Protein AF-A0A0F3PH25-F1 (afdb_monomer)

pLDDT: mean 79.61, std 12.17, range [46.75, 95.06]

Mean predicted aligned error: 7.65 Å

Sequence (69 aa):
MEHLIYKYIKSDLVSFIKRAEEYDYIVSRYALEHIEDGLNLVLNLKYKKRLIVNVPFNEPEGNIHHLVN

Secondary structure (DSSP, 8-state):
------------HHHHHHTPPPEEEEEEES-STTSTTHHHHHHTS-EEEEEEEE--SSPPTT-TT----

Nearest PDB structures (foldseek):
  7ysv-assembly1_D  TM=2.520E-01  e=7.648E+00  Rattus norvegicus

Solvent-accessible surface area (backbone atoms only — not comparable to full-atom values): 4866 Å² total; per-residue (Å²): 133,87,82,84,85,82,83,89,80,91,72,62,63,78,67,45,61,79,70,50,72,75,33,58,64,45,79,45,76,80,56,47,69,80,37,88,66,25,69,63,57,58,73,71,54,59,57,75,74,42,81,44,73,52,70,90,79,88,72,73,92,85,55,92,61,70,88,80,134

Organism: NCBI:t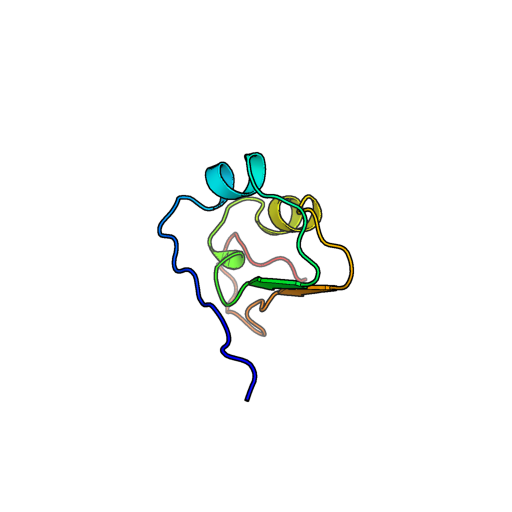xid1359199

Structure (mmCIF, N/CA/C/O backbone):
data_AF-A0A0F3PH25-F1
#
_entry.id   AF-A0A0F3PH25-F1
#
loop_
_atom_site.group_PDB
_atom_site.id
_atom_site.type_symbol
_atom_site.label_atom_id
_atom_site.label_alt_id
_atom_site.label_comp_id
_atom_site.label_asym_id
_atom_site.label_entity_id
_atom_site.label_seq_id
_atom_site.pdbx_PDB_ins_code
_atom_site.Cartn_x
_atom_site.Cartn_y
_atom_site.Cartn_z
_atom_site.occupancy
_atom_site.B_iso_or_equiv
_atom_site.auth_seq_id
_atom_site.auth_comp_id
_atom_site.auth_asym_id
_atom_site.auth_atom_id
_atom_site.pdbx_PDB_model_num
ATOM 1 N N . MET A 1 1 ? -29.646 12.276 -1.480 1.00 52.12 1 MET A N 1
ATOM 2 C CA . MET A 1 1 ? -28.307 12.246 -2.104 1.00 52.12 1 MET A CA 1
ATOM 3 C C . MET A 1 1 ? -27.300 12.426 -0.995 1.00 52.12 1 MET A C 1
ATOM 5 O O . MET A 1 1 ? -27.361 13.443 -0.319 1.00 52.12 1 MET A O 1
ATOM 9 N N . GLU A 1 2 ? -26.436 11.445 -0.762 1.00 68.56 2 GLU A N 1
ATOM 10 C CA . GLU A 1 2 ? -25.278 11.650 0.106 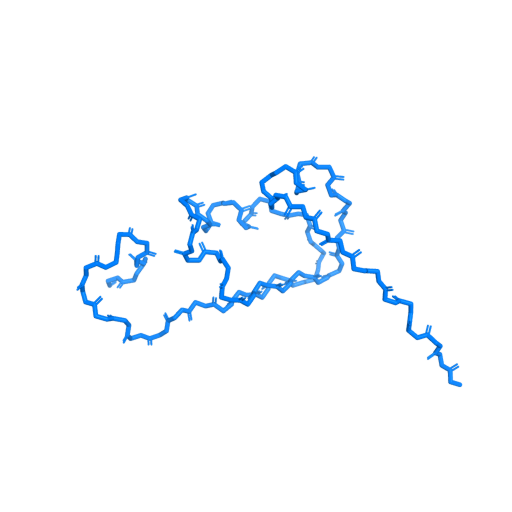1.00 68.56 2 GLU A CA 1
ATOM 11 C C . GLU A 1 2 ? -24.229 12.450 -0.669 1.00 68.56 2 GLU A C 1
ATOM 13 O O . GLU A 1 2 ? -23.881 12.106 -1.800 1.00 68.56 2 GLU A O 1
ATOM 18 N N . HIS A 1 3 ? -23.757 13.548 -0.08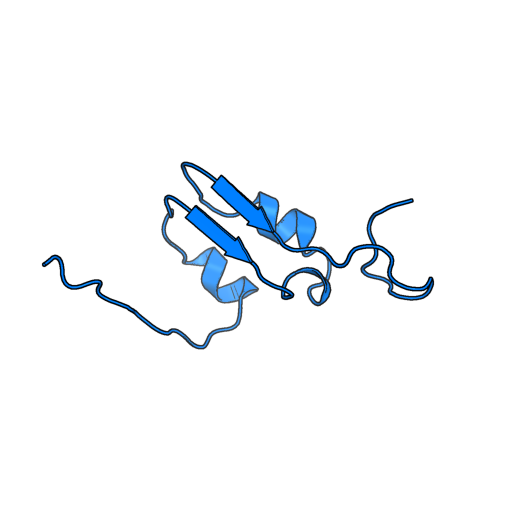5 1.00 68.81 3 HIS A N 1
ATOM 19 C CA . HIS A 1 3 ? -22.635 14.295 -0.633 1.00 68.81 3 HIS A CA 1
ATOM 20 C C . HIS A 1 3 ? -21.345 13.580 -0.234 1.00 68.81 3 HIS A C 1
ATOM 22 O O . HIS A 1 3 ? -20.980 13.552 0.939 1.00 68.81 3 HIS A O 1
ATOM 28 N N . LEU A 1 4 ? -20.655 12.999 -1.213 1.00 76.19 4 LEU A N 1
ATOM 29 C CA . LEU A 1 4 ? -19.326 12.442 -1.001 1.00 76.19 4 LEU A CA 1
ATOM 30 C C . LEU A 1 4 ? -18.345 13.597 -0.756 1.00 76.19 4 LEU A C 1
ATOM 32 O O . LEU A 1 4 ? -18.159 14.463 -1.612 1.00 76.19 4 LEU A O 1
ATOM 36 N N . ILE A 1 5 ? -17.739 13.625 0.431 1.00 86.00 5 ILE A N 1
ATOM 37 C CA . ILE A 1 5 ? -16.687 14.583 0.775 1.00 86.00 5 ILE A CA 1
ATOM 38 C C . ILE A 1 5 ? -15.363 14.009 0.279 1.00 86.00 5 ILE A C 1
ATOM 40 O O . ILE A 1 5 ? -14.873 13.007 0.797 1.00 86.00 5 ILE A O 1
ATOM 44 N N . TYR A 1 6 ? -14.770 14.661 -0.718 1.00 86.25 6 TYR A N 1
ATOM 45 C CA . TYR A 1 6 ? -13.448 14.309 -1.224 1.00 86.25 6 TYR A CA 1
ATOM 46 C C . TYR A 1 6 ? -12.393 15.241 -0.638 1.00 86.25 6 TYR A C 1
ATOM 48 O O . TYR A 1 6 ? -12.539 16.463 -0.665 1.00 86.25 6 TYR A O 1
ATOM 56 N N . LYS A 1 7 ? -11.295 14.663 -0.148 1.00 90.62 7 LYS A N 1
ATOM 57 C CA . LYS A 1 7 ? -10.114 15.402 0.301 1.00 90.62 7 LYS A CA 1
ATOM 58 C C . LYS A 1 7 ? -8.921 15.007 -0.558 1.00 90.62 7 LYS A C 1
ATOM 60 O O . LYS A 1 7 ? -8.498 13.856 -0.537 1.00 90.62 7 LYS A O 1
ATOM 65 N N . TYR A 1 8 ? -8.371 15.970 -1.291 1.00 91.25 8 TYR A N 1
ATOM 66 C CA . TYR A 1 8 ? -7.120 15.794 -2.024 1.00 91.25 8 TYR A CA 1
ATOM 67 C C . TYR A 1 8 ? -5.929 16.181 -1.142 1.00 91.25 8 TYR A C 1
ATOM 69 O O . TYR A 1 8 ? -5.967 17.198 -0.448 1.00 91.25 8 TYR A O 1
ATOM 77 N N . ILE A 1 9 ? -4.867 15.374 -1.165 1.00 88.75 9 ILE A N 1
ATOM 78 C CA . ILE A 1 9 ? -3.641 15.603 -0.395 1.00 88.75 9 ILE A CA 1
ATOM 79 C C . ILE A 1 9 ? -2.444 15.365 -1.316 1.00 88.75 9 ILE A C 1
ATOM 81 O O . ILE A 1 9 ? -2.314 14.289 -1.892 1.00 88.75 9 ILE A O 1
ATOM 85 N N . LYS A 1 10 ? -1.541 16.347 -1.408 1.00 92.25 10 LYS A N 1
ATOM 86 C CA . LYS A 1 10 ? -0.215 16.184 -2.018 1.00 92.25 10 LYS A CA 1
ATOM 87 C C . LYS A 1 10 ? 0.809 15.962 -0.907 1.00 92.25 10 LYS A C 1
ATOM 89 O O . LYS A 1 10 ? 1.003 16.837 -0.069 1.00 92.25 10 LYS A O 1
ATOM 94 N N . SER A 1 11 ? 1.440 14.794 -0.875 1.00 88.31 11 SER A N 1
ATOM 95 C CA . SER A 1 11 ? 2.441 14.427 0.133 1.00 88.31 11 SER A CA 1
ATOM 96 C C . SER A 1 11 ? 3.371 13.354 -0.420 1.00 88.31 11 SER A C 1
ATOM 98 O O . SER A 1 11 ? 2.979 12.605 -1.310 1.00 88.31 11 SER A O 1
ATOM 100 N N . ASP A 1 12 ? 4.565 13.246 0.163 1.00 86.69 12 ASP A N 1
ATOM 101 C CA . ASP A 1 12 ? 5.362 12.022 0.094 1.00 86.69 12 ASP A CA 1
ATOM 102 C C . ASP A 1 12 ? 4.581 10.854 0.726 1.00 86.69 12 ASP A C 1
ATOM 104 O O . ASP A 1 12 ? 3.991 11.029 1.803 1.00 86.69 12 ASP A O 1
ATOM 108 N N . LEU A 1 13 ? 4.557 9.696 0.054 1.00 81.00 13 LEU A N 1
ATOM 109 C CA . LEU A 1 13 ? 3.775 8.533 0.483 1.00 81.00 13 LEU A CA 1
ATOM 110 C C . LEU A 1 13 ? 4.351 7.931 1.762 1.00 81.00 13 LEU A C 1
ATOM 112 O O . LEU A 1 13 ? 3.603 7.715 2.714 1.00 81.00 13 LEU A O 1
ATOM 116 N N . VAL A 1 14 ? 5.669 7.718 1.816 1.00 82.94 14 VAL A N 1
ATOM 117 C CA . VAL A 1 14 ? 6.348 7.075 2.955 1.00 82.94 14 VAL A CA 1
ATOM 118 C C . VAL A 1 14 ? 6.114 7.870 4.241 1.00 82.94 14 VAL A C 1
ATOM 120 O O . VAL A 1 14 ? 5.828 7.312 5.301 1.00 82.94 14 VAL A O 1
ATOM 123 N N . SER A 1 15 ? 6.170 9.195 4.156 1.00 85.19 15 SER A N 1
ATOM 124 C CA . SER A 1 15 ? 5.889 10.094 5.276 1.00 85.19 15 SER A CA 1
ATOM 125 C C . SER A 1 15 ? 4.400 10.178 5.610 1.00 85.19 15 SER A C 1
ATOM 127 O O . SER A 1 15 ? 4.041 10.328 6.779 1.00 85.19 15 SER A O 1
ATOM 129 N N . PHE A 1 16 ? 3.520 10.097 4.608 1.00 86.56 16 PHE A N 1
ATOM 130 C CA . PHE A 1 16 ? 2.070 10.129 4.809 1.00 86.56 16 PHE A CA 1
ATOM 131 C C . PHE A 1 16 ? 1.585 8.910 5.590 1.00 86.56 16 PHE A C 1
ATOM 133 O O . PHE A 1 16 ? 0.839 9.060 6.554 1.00 86.56 16 PHE A O 1
ATOM 140 N N . ILE A 1 17 ? 2.041 7.716 5.223 1.00 83.12 17 ILE A N 1
ATOM 141 C CA . ILE A 1 17 ? 1.543 6.468 5.811 1.00 83.12 17 ILE A CA 1
ATOM 142 C C . ILE A 1 17 ? 1.956 6.306 7.278 1.00 83.12 17 ILE A C 1
ATOM 144 O O . ILE A 1 17 ? 1.209 5.733 8.064 1.00 83.12 17 ILE A O 1
ATOM 148 N N . LYS A 1 18 ? 3.094 6.890 7.686 1.00 83.19 18 LYS A N 1
ATOM 149 C CA . LYS A 1 18 ? 3.551 6.898 9.088 1.00 83.19 18 LYS A CA 1
ATOM 150 C C . LYS A 1 18 ? 2.570 7.610 10.020 1.00 83.19 18 LYS A C 1
ATOM 152 O O . LYS A 1 18 ? 2.469 7.253 11.189 1.00 83.19 18 LYS A O 1
ATOM 157 N N . ARG A 1 19 ? 1.863 8.619 9.502 1.00 83.75 19 ARG A N 1
ATOM 158 C CA . ARG A 1 19 ? 0.858 9.411 10.229 1.00 83.75 19 ARG A CA 1
ATOM 159 C C . ARG A 1 19 ? -0.579 9.065 9.842 1.00 83.75 19 ARG A C 1
ATOM 161 O O . ARG A 1 19 ? -1.499 9.709 10.335 1.00 83.75 19 ARG A O 1
ATOM 168 N N . ALA A 1 20 ? -0.768 8.131 8.914 1.00 81.12 20 ALA A N 1
ATOM 169 C CA . ALA A 1 20 ? -2.082 7.810 8.393 1.00 81.12 20 ALA A CA 1
ATOM 170 C C . ALA A 1 20 ? -2.922 7.096 9.456 1.00 81.12 20 ALA A C 1
ATOM 172 O O . ALA A 1 20 ? -2.438 6.234 10.200 1.00 81.12 20 ALA A O 1
ATOM 173 N N . GLU A 1 21 ? -4.198 7.466 9.497 1.00 85.00 21 GLU A N 1
ATOM 174 C CA . GLU A 1 21 ? -5.216 6.695 10.194 1.00 85.00 21 GLU A CA 1
ATOM 175 C C . GLU A 1 21 ? -5.506 5.395 9.433 1.00 85.00 21 GLU A C 1
ATOM 177 O O . 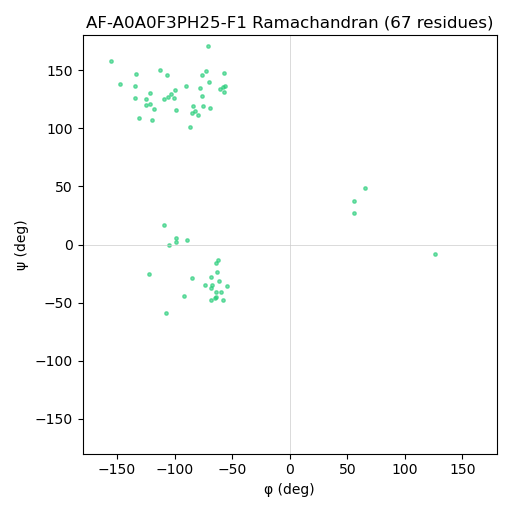GLU A 1 21 ? -5.026 5.166 8.320 1.00 85.00 21 GLU A O 1
ATOM 182 N N . GLU A 1 22 ? -6.277 4.519 10.062 1.00 91.06 22 GLU A N 1
ATOM 183 C CA . GLU A 1 22 ? -6.724 3.283 9.438 1.00 91.06 22 GLU A CA 1
ATOM 184 C C . GLU A 1 22 ? -7.885 3.548 8.470 1.00 91.06 22 GLU A C 1
ATOM 186 O O . GLU A 1 22 ? -8.840 4.248 8.808 1.00 91.06 22 GLU A O 1
ATOM 191 N N . TYR A 1 23 ? -7.825 2.952 7.277 1.00 91.44 23 TYR A N 1
ATOM 192 C CA . TYR A 1 23 ? -8.860 3.089 6.249 1.00 91.44 23 TYR A CA 1
ATOM 193 C C . TYR A 1 23 ? -9.606 1.771 6.015 1.00 91.44 23 TYR A C 1
ATOM 195 O O . TYR A 1 23 ? -9.040 0.688 6.124 1.00 91.44 23 TYR A O 1
ATOM 203 N N . ASP A 1 24 ? -10.880 1.824 5.623 1.00 94.38 24 ASP A N 1
ATOM 204 C CA . ASP A 1 24 ? -11.581 0.601 5.203 1.00 94.38 24 ASP A CA 1
ATOM 205 C C . ASP A 1 24 ? -10.949 -0.001 3.939 1.00 94.38 24 ASP A C 1
ATOM 207 O O . ASP A 1 24 ? -10.768 -1.217 3.840 1.00 94.38 24 ASP A O 1
ATOM 211 N N . TYR A 1 25 ? -10.584 0.865 2.991 1.00 93.31 25 TYR A N 1
ATOM 212 C CA . TYR A 1 25 ? -10.022 0.495 1.699 1.00 93.31 25 TYR A CA 1
ATOM 213 C C . TYR A 1 25 ? -8.811 1.360 1.378 1.00 93.31 25 TYR A C 1
ATOM 215 O O . TYR A 1 25 ? -8.863 2.582 1.516 1.00 93.31 25 TYR A O 1
ATOM 223 N N . ILE A 1 26 ? -7.755 0.727 0.878 1.00 91.88 26 ILE A N 1
ATOM 224 C CA . ILE A 1 26 ? -6.602 1.410 0.293 1.00 91.88 26 ILE A CA 1
ATOM 225 C C . ILE A 1 26 ? -6.458 0.937 -1.146 1.00 91.88 26 ILE A C 1
ATOM 227 O O . ILE A 1 26 ? -6.470 -0.264 -1.415 1.00 91.88 26 ILE A O 1
ATOM 231 N N . VAL A 1 27 ? -6.325 1.890 -2.069 1.00 91.44 27 VAL A N 1
ATOM 232 C CA . VAL A 1 27 ? -6.122 1.619 -3.493 1.00 91.44 27 VAL A CA 1
ATOM 233 C C . VAL A 1 27 ? -4.860 2.329 -3.951 1.00 91.44 27 VAL A C 1
ATOM 235 O O . VAL A 1 27 ? -4.785 3.556 -3.890 1.00 91.44 27 VAL A O 1
ATOM 238 N N . SER A 1 28 ? -3.892 1.563 -4.444 1.00 88.12 28 SER A N 1
ATOM 239 C CA . SER A 1 28 ? -2.741 2.096 -5.164 1.00 88.12 28 SER A CA 1
ATOM 240 C C . SER A 1 28 ? -2.883 1.810 -6.651 1.00 88.12 28 SER A C 1
ATOM 242 O O . SER A 1 28 ? -3.098 0.665 -7.055 1.00 88.12 28 SER A O 1
ATOM 244 N N . ARG A 1 29 ? -2.765 2.859 -7.469 1.00 87.56 29 ARG A N 1
ATOM 245 C CA . ARG A 1 29 ? -2.792 2.753 -8.928 1.00 87.56 29 ARG A CA 1
ATOM 246 C C . ARG A 1 29 ? -1.479 3.261 -9.493 1.00 87.56 29 ARG A C 1
ATOM 248 O O . ARG A 1 29 ? -1.275 4.471 -9.513 1.00 87.56 29 ARG A O 1
ATOM 255 N N . TYR A 1 30 ? -0.652 2.335 -9.959 1.00 82.06 30 TYR A N 1
ATOM 256 C CA . TYR A 1 30 ? 0.594 2.613 -10.665 1.00 82.06 30 TYR A CA 1
ATOM 257 C C . TYR A 1 30 ? 1.590 3.510 -9.906 1.00 82.06 30 TYR A C 1
ATOM 259 O O . TYR A 1 30 ? 2.181 4.432 -10.463 1.00 82.06 30 TYR A O 1
ATOM 267 N N . ALA A 1 31 ? 1.675 3.333 -8.586 1.00 80.06 31 ALA A N 1
ATOM 268 C CA . ALA A 1 31 ? 2.547 4.138 -7.731 1.00 80.06 31 ALA A CA 1
ATOM 269 C C . ALA A 1 31 ? 3.563 3.306 -6.944 1.00 80.06 31 ALA A C 1
ATOM 271 O O . ALA A 1 31 ? 4.592 3.834 -6.534 1.00 80.06 31 ALA A O 1
ATOM 272 N N . LEU A 1 32 ? 3.274 2.030 -6.688 1.00 79.75 32 LEU A N 1
ATOM 273 C CA . LEU A 1 32 ? 4.093 1.214 -5.788 1.00 79.75 32 LEU A CA 1
ATOM 274 C C . LEU A 1 32 ? 5.279 0.584 -6.496 1.00 79.75 32 LEU A C 1
ATOM 276 O O . LEU A 1 32 ? 6.313 0.397 -5.870 1.00 79.75 32 LEU A O 1
ATOM 280 N N . GLU A 1 33 ? 5.151 0.320 -7.791 1.00 76.56 33 GLU A N 1
ATOM 281 C CA . GLU A 1 33 ? 6.230 -0.163 -8.650 1.00 76.56 33 GLU A CA 1
ATOM 282 C C . GLU A 1 33 ? 7.380 0.843 -8.796 1.00 76.56 33 GLU A C 1
ATOM 284 O O . GLU A 1 33 ? 8.466 0.482 -9.226 1.00 76.56 33 GLU A O 1
ATOM 289 N N . HIS A 1 34 ? 7.154 2.108 -8.435 1.00 79.19 34 HIS A N 1
ATOM 290 C CA . HIS A 1 34 ? 8.165 3.164 -8.471 1.00 79.19 34 HIS A CA 1
ATOM 291 C C . HIS A 1 34 ? 8.807 3.421 -7.102 1.00 79.19 34 HIS A C 1
ATOM 293 O O . HIS A 1 34 ? 9.620 4.335 -6.967 1.00 79.19 34 HIS A O 1
ATOM 299 N N . ILE A 1 35 ? 8.420 2.660 -6.075 1.00 78.94 35 ILE A N 1
ATOM 300 C CA . ILE A 1 35 ? 8.939 2.797 -4.718 1.00 78.94 35 ILE A CA 1
ATOM 301 C C . ILE A 1 35 ? 9.812 1.585 -4.415 1.00 78.94 35 ILE A C 1
ATOM 303 O O . ILE A 1 35 ? 9.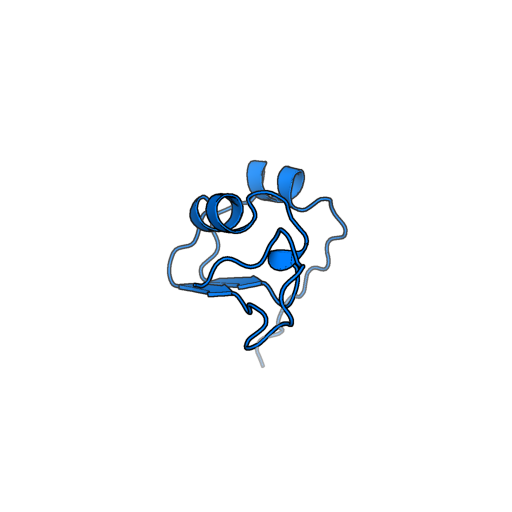371 0.439 -4.507 1.00 78.94 35 ILE A O 1
ATOM 307 N N . GLU A 1 36 ? 11.056 1.848 -4.022 1.00 81.31 36 GLU A N 1
ATOM 308 C CA . GLU A 1 36 ? 11.952 0.815 -3.511 1.00 81.31 36 GLU A CA 1
ATOM 309 C C . GLU A 1 36 ? 11.311 0.112 -2.307 1.00 81.31 36 GLU A C 1
ATOM 311 O O . GLU A 1 36 ? 10.781 0.761 -1.406 1.00 81.31 36 GLU A O 1
ATOM 316 N N . ASP A 1 37 ? 11.311 -1.223 -2.325 1.00 80.62 37 ASP A N 1
ATOM 317 C CA . ASP A 1 37 ? 10.623 -2.056 -1.332 1.00 80.62 37 ASP A CA 1
ATOM 318 C C . ASP A 1 37 ? 9.113 -1.747 -1.181 1.00 80.62 37 ASP A C 1
ATOM 320 O O . ASP A 1 37 ? 8.488 -1.963 -0.136 1.00 80.62 37 ASP A O 1
ATOM 324 N N . GLY A 1 38 ? 8.494 -1.238 -2.254 1.00 81.75 38 GLY A N 1
ATOM 325 C CA . GLY A 1 38 ? 7.109 -0.777 -2.267 1.00 81.75 38 GLY A CA 1
ATOM 326 C C . GLY A 1 38 ? 6.114 -1.833 -1.791 1.00 81.75 38 GLY A C 1
ATOM 327 O O . GLY A 1 38 ? 5.178 -1.490 -1.077 1.00 81.75 38 GLY A O 1
ATOM 328 N N . LEU A 1 39 ? 6.331 -3.118 -2.099 1.00 80.56 39 LEU A N 1
ATOM 329 C CA . LEU A 1 39 ? 5.453 -4.203 -1.649 1.00 80.56 39 LEU A CA 1
ATOM 330 C C . LEU A 1 39 ? 5.446 -4.356 -0.116 1.00 80.56 39 LEU A C 1
ATOM 332 O O . LEU A 1 39 ? 4.379 -4.458 0.492 1.00 80.56 39 LEU A O 1
ATOM 336 N N . ASN A 1 40 ? 6.611 -4.319 0.532 1.00 83.00 40 ASN A N 1
ATOM 337 C CA . ASN A 1 40 ? 6.673 -4.359 1.993 1.00 83.00 40 ASN A CA 1
ATOM 338 C C . ASN A 1 40 ? 6.092 -3.0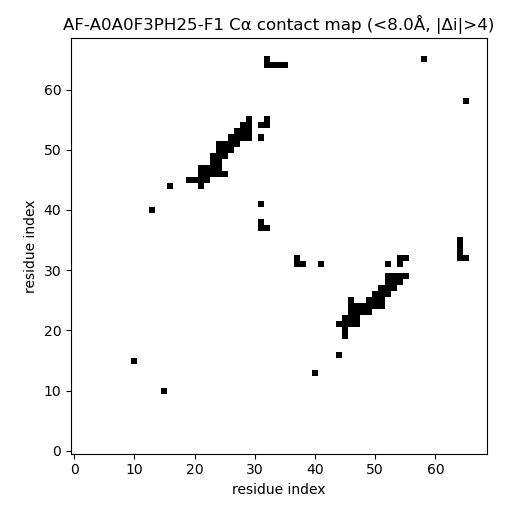81 2.604 1.00 83.00 40 ASN A C 1
ATOM 340 O O . ASN A 1 40 ? 5.413 -3.142 3.632 1.00 83.00 40 ASN A O 1
ATOM 344 N N . LEU A 1 41 ? 6.271 -1.929 1.951 1.00 83.31 41 LEU A N 1
ATOM 345 C CA . LEU A 1 41 ? 5.646 -0.676 2.372 1.00 83.31 41 LEU A CA 1
ATOM 346 C C . LEU A 1 41 ? 4.112 -0.787 2.414 1.00 83.31 41 LEU A C 1
ATOM 348 O O . LEU A 1 41 ? 3.504 -0.404 3.415 1.00 83.31 41 LEU A O 1
ATOM 352 N N . VAL A 1 42 ? 3.476 -1.327 1.363 1.00 82.56 42 VAL A N 1
ATOM 353 C CA . VAL A 1 42 ? 2.005 -1.469 1.325 1.00 82.56 42 VAL A CA 1
ATOM 354 C C . VAL A 1 42 ? 1.476 -2.490 2.321 1.00 82.56 42 VAL A C 1
ATOM 356 O O . VAL A 1 42 ? 0.405 -2.279 2.890 1.00 82.56 42 VAL A O 1
ATOM 359 N N . LEU A 1 43 ? 2.195 -3.597 2.523 1.00 83.19 43 LEU A N 1
ATOM 360 C CA . LEU A 1 43 ? 1.785 -4.647 3.460 1.00 83.19 43 LEU A CA 1
ATOM 361 C C . LEU A 1 43 ? 1.729 -4.143 4.909 1.00 83.19 43 LEU A C 1
ATOM 363 O O . LEU A 1 43 ? 0.965 -4.679 5.707 1.00 83.19 43 LEU A O 1
ATOM 367 N N . ASN A 1 44 ? 2.475 -3.083 5.231 1.00 84.44 44 ASN A N 1
ATOM 368 C CA . ASN A 1 44 ? 2.469 -2.435 6.542 1.00 84.44 44 ASN A CA 1
ATOM 369 C C . ASN A 1 44 ? 1.423 -1.308 6.686 1.00 84.44 44 ASN A C 1
ATOM 371 O O . ASN A 1 44 ? 1.377 -0.639 7.722 1.00 84.44 44 ASN A O 1
ATOM 375 N N . LEU A 1 45 ? 0.581 -1.059 5.675 1.00 87.94 45 LEU A N 1
ATOM 376 C CA . LEU A 1 45 ? -0.483 -0.058 5.779 1.00 87.94 45 LEU A CA 1
ATOM 377 C C . LEU A 1 45 ? -1.626 -0.524 6.676 1.00 87.94 45 LEU A C 1
ATOM 379 O O . LEU A 1 45 ? -1.975 -1.699 6.732 1.00 87.94 45 LEU A O 1
ATOM 383 N N . L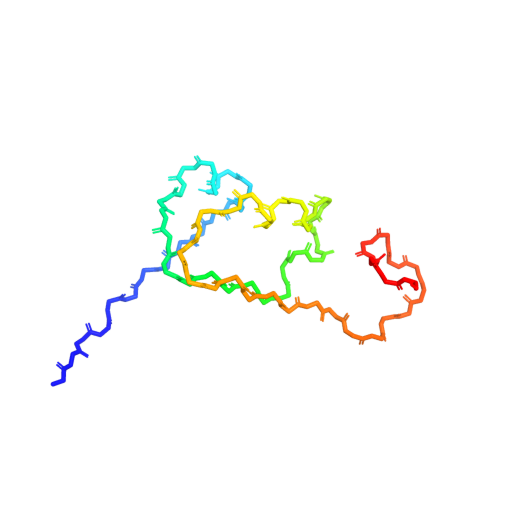YS A 1 46 ? -2.270 0.444 7.329 1.00 89.25 46 LYS A N 1
ATOM 384 C CA . LYS A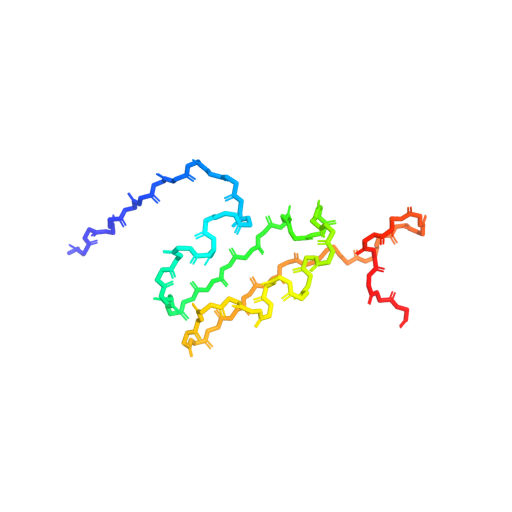 1 46 ? -3.412 0.203 8.211 1.00 89.25 46 LYS A CA 1
ATOM 385 C C . LYS A 1 46 ? -4.707 0.195 7.402 1.00 89.25 46 LYS A C 1
ATOM 387 O O . LYS A 1 46 ? -5.220 1.259 7.046 1.00 89.25 46 LYS A O 1
ATOM 392 N N . TYR A 1 47 ? -5.228 -0.995 7.108 1.00 92.12 47 TYR A N 1
ATOM 393 C CA . TYR A 1 47 ? -6.518 -1.169 6.443 1.00 92.12 47 TYR A CA 1
ATOM 394 C C . TYR A 1 47 ? -7.387 -2.233 7.119 1.00 92.12 47 TYR A C 1
ATOM 396 O O . TYR A 1 47 ? -6.879 -3.237 7.608 1.00 92.12 47 TYR A O 1
ATOM 404 N N . LYS A 1 48 ? -8.714 -2.041 7.096 1.00 93.88 48 LYS A N 1
ATOM 405 C CA . LYS A 1 48 ? -9.672 -2.999 7.682 1.00 93.88 48 LYS A CA 1
ATOM 406 C C . LYS A 1 48 ? -10.186 -4.042 6.703 1.00 93.88 48 LYS A C 1
ATOM 408 O O . LYS A 1 48 ? -10.338 -5.200 7.075 1.00 93.88 48 LYS A O 1
ATOM 413 N N . LYS A 1 49 ? -10.550 -3.631 5.482 1.00 95.06 49 LYS A N 1
ATOM 414 C CA . LYS A 1 49 ? -11.285 -4.504 4.553 1.00 95.06 49 LYS A CA 1
ATOM 415 C C . LYS A 1 49 ? -10.416 -4.98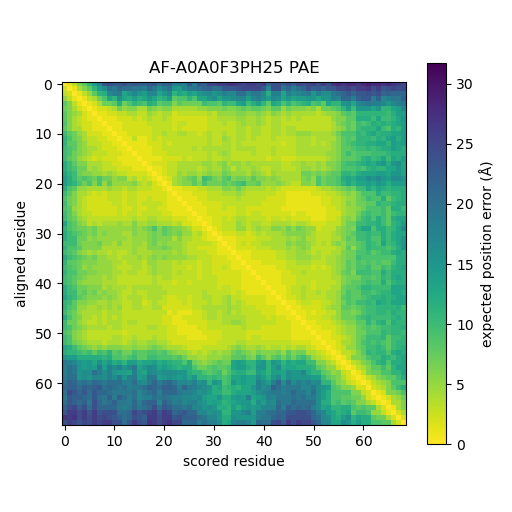1 3.410 1.00 95.06 49 LYS A C 1
ATOM 417 O O . LYS A 1 49 ? -10.307 -6.186 3.211 1.00 95.06 49 LYS A O 1
ATOM 422 N N . ARG A 1 50 ? -9.855 -4.067 2.611 1.00 93.94 50 ARG A N 1
ATOM 423 C CA . ARG A 1 50 ? -9.059 -4.451 1.434 1.00 93.94 50 ARG A CA 1
ATOM 424 C C . ARG A 1 50 ? -7.930 -3.475 1.144 1.00 93.94 50 ARG A C 1
ATOM 426 O O . ARG A 1 50 ? -8.133 -2.263 1.113 1.00 93.94 50 ARG A O 1
ATOM 433 N N . LEU A 1 51 ? -6.790 -4.056 0.806 1.00 90.69 51 LEU A N 1
ATOM 434 C CA . LEU A 1 51 ? -5.719 -3.416 0.067 1.00 90.69 51 LEU A CA 1
ATOM 435 C C . LEU A 1 51 ? -5.821 -3.864 -1.397 1.00 90.69 51 LEU A C 1
ATOM 437 O O . LEU A 1 51 ? -5.881 -5.060 -1.677 1.00 90.69 51 LEU A O 1
ATOM 441 N N . ILE A 1 52 ? -5.876 -2.908 -2.321 1.00 91.25 52 ILE A N 1
ATOM 442 C CA . ILE A 1 52 ? -5.941 -3.154 -3.764 1.00 91.25 52 ILE A CA 1
ATOM 443 C C . ILE A 1 52 ? -4.742 -2.463 -4.399 1.00 91.25 52 ILE A C 1
ATOM 445 O O . ILE A 1 52 ? -4.575 -1.249 -4.272 1.00 91.25 52 ILE A O 1
ATOM 449 N N . VAL A 1 53 ? -3.909 -3.240 -5.078 1.00 85.81 53 VAL A N 1
ATOM 450 C CA . VAL A 1 53 ? -2.700 -2.747 -5.732 1.00 85.81 53 VAL A CA 1
ATOM 451 C C . VAL A 1 53 ? -2.748 -3.134 -7.198 1.00 85.81 53 VAL A C 1
ATOM 453 O O . VAL A 1 53 ? -2.892 -4.310 -7.526 1.00 85.81 53 VAL A O 1
ATOM 456 N N . ASN A 1 54 ? -2.607 -2.142 -8.073 1.00 84.31 54 ASN A N 1
ATOM 457 C CA . ASN A 1 54 ? -2.288 -2.395 -9.469 1.00 84.31 54 ASN A CA 1
ATOM 458 C C . ASN A 1 54 ? -0.776 -2.555 -9.587 1.00 84.31 54 ASN A C 1
ATOM 460 O O . ASN A 1 54 ? -0.045 -1.613 -9.288 1.00 84.31 54 ASN A O 1
ATOM 464 N N . VAL A 1 55 ? -0.339 -3.725 -10.040 1.00 72.38 55 VAL A N 1
ATOM 465 C CA . VAL A 1 55 ? 1.024 -3.939 -10.527 1.00 72.38 55 VAL A CA 1
ATOM 466 C C . VAL A 1 55 ? 0.984 -4.068 -12.049 1.00 72.38 55 VAL A C 1
ATOM 468 O O . VAL A 1 55 ? -0.008 -4.582 -12.584 1.00 72.38 55 VAL A O 1
ATOM 471 N N . PRO A 1 56 ? 2.010 -3.590 -12.764 1.00 70.50 56 PRO A N 1
ATOM 472 C CA . PRO A 1 56 ? 2.135 -3.865 -14.184 1.00 70.50 56 PRO A CA 1
ATOM 473 C C . PRO A 1 56 ? 2.169 -5.380 -14.431 1.00 70.50 56 PRO A C 1
ATOM 475 O O . PRO A 1 56 ? 2.822 -6.134 -13.714 1.00 70.50 56 PRO A O 1
ATOM 478 N N . PHE A 1 57 ? 1.425 -5.828 -15.441 1.00 62.47 57 PHE A N 1
ATOM 479 C CA . PHE A 1 57 ? 1.423 -7.212 -15.905 1.00 62.47 57 PHE A CA 1
ATOM 480 C C . PHE A 1 57 ? 2.243 -7.284 -17.194 1.00 62.47 57 PHE A C 1
ATOM 482 O O . PHE A 1 57 ? 1.968 -6.516 -18.116 1.00 62.47 57 PHE A O 1
ATOM 489 N N . ASN A 1 58 ? 3.193 -8.221 -17.272 1.00 62.22 58 ASN A N 1
ATOM 490 C CA . ASN A 1 58 ? 3.995 -8.490 -18.473 1.00 62.22 58 ASN A CA 1
ATOM 491 C C . ASN A 1 58 ? 4.930 -7.328 -18.893 1.00 62.22 58 ASN A C 1
ATOM 493 O O . ASN A 1 58 ? 4.945 -6.921 -20.056 1.00 62.22 58 ASN A O 1
ATOM 497 N N . GLU A 1 59 ? 5.691 -6.771 -17.944 1.00 64.00 59 GLU A N 1
ATOM 498 C CA . GLU A 1 59 ? 6.752 -5.794 -18.238 1.00 64.00 59 GLU A CA 1
ATOM 499 C C . GLU A 1 59 ? 8.012 -6.461 -18.823 1.00 64.00 59 GLU A C 1
ATOM 501 O O . GLU A 1 59 ? 8.344 -7.576 -18.416 1.00 64.00 59 GLU A O 1
ATOM 506 N N . PRO A 1 60 ? 8.744 -5.792 -19.739 1.00 63.38 60 PRO A N 1
ATOM 507 C CA . PRO A 1 60 ? 10.035 -6.277 -20.221 1.00 63.38 60 PRO A CA 1
ATOM 508 C C . PRO A 1 60 ? 11.029 -6.497 -19.072 1.00 63.38 60 PRO A C 1
ATOM 510 O O . PRO A 1 60 ? 11.036 -5.746 -18.093 1.00 63.38 60 PRO A O 1
ATOM 513 N N . GLU A 1 61 ? 11.910 -7.490 -19.213 1.00 64.81 61 GLU A N 1
ATOM 514 C CA . GLU A 1 61 ? 13.038 -7.659 -18.294 1.00 64.81 61 GLU A CA 1
ATOM 515 C C . GLU A 1 61 ? 13.888 -6.378 -18.241 1.00 64.81 61 GLU A C 1
ATOM 517 O O . GLU A 1 61 ? 14.179 -5.762 -19.269 1.00 64.81 61 GLU A O 1
ATOM 522 N N . GLY A 1 62 ? 14.293 -5.974 -17.032 1.00 63.81 62 GLY A N 1
ATOM 523 C CA . GLY A 1 62 ? 15.156 -4.806 -16.813 1.00 63.81 62 GLY A CA 1
ATOM 524 C C . GLY A 1 62 ? 14.618 -3.769 -15.825 1.00 63.81 62 GLY A C 1
ATOM 525 O O . GLY A 1 62 ? 15.364 -2.872 -15.436 1.00 63.81 62 GLY A O 1
ATOM 526 N N . ASN A 1 63 ? 13.367 -3.892 -15.370 1.00 63.06 63 ASN A N 1
ATOM 527 C CA . ASN A 1 63 ? 12.873 -3.102 -14.245 1.00 63.06 63 ASN A CA 1
ATOM 528 C C . ASN A 1 63 ? 13.296 -3.761 -12.920 1.00 63.06 63 ASN A C 1
ATOM 530 O O . ASN A 1 63 ? 12.844 -4.857 -12.595 1.00 63.06 63 ASN A O 1
ATOM 534 N N . ILE A 1 64 ? 14.141 -3.081 -12.138 1.00 60.53 64 ILE A N 1
ATOM 535 C CA . ILE A 1 64 ? 14.605 -3.551 -10.819 1.00 60.53 64 ILE A CA 1
ATOM 536 C C . ILE A 1 64 ? 13.468 -3.716 -9.796 1.00 60.53 64 ILE A C 1
ATOM 538 O O . ILE A 1 64 ? 13.669 -4.315 -8.743 1.00 60.53 64 ILE A O 1
ATOM 542 N N . HIS A 1 65 ? 12.281 -3.184 -10.096 1.00 58.47 65 HIS A N 1
ATOM 543 C CA . HIS A 1 65 ? 11.088 -3.273 -9.260 1.00 58.47 65 HIS A CA 1
ATOM 544 C C . HIS A 1 65 ? 10.110 -4.381 -9.706 1.00 58.47 65 HIS A C 1
ATOM 546 O O . HIS A 1 65 ? 9.024 -4.501 -9.138 1.00 58.47 65 HIS A O 1
ATOM 552 N N . HIS A 1 66 ? 10.471 -5.203 -10.702 1.00 58.03 66 HIS A N 1
ATOM 553 C CA . HIS A 1 66 ? 9.669 -6.349 -11.143 1.00 58.03 66 HIS A CA 1
ATOM 554 C C . HIS A 1 66 ? 9.797 -7.499 -10.125 1.00 58.03 66 HIS A C 1
ATOM 556 O O . HIS A 1 66 ? 10.892 -7.994 -9.869 1.00 58.03 66 HIS A O 1
ATOM 562 N N . LEU A 1 67 ? 8.677 -7.916 -9.521 1.00 55.84 67 LEU A N 1
ATOM 563 C CA . LEU A 1 67 ? 8.640 -8.874 -8.400 1.00 55.84 67 LEU A CA 1
ATOM 564 C C . LEU A 1 67 ? 8.068 -10.262 -8.752 1.00 55.84 67 LEU A C 1
ATOM 566 O O . LEU A 1 67 ? 7.705 -11.008 -7.845 1.00 55.84 67 LEU A O 1
ATOM 570 N N . VAL A 1 68 ? 7.961 -10.633 -10.033 1.00 48.69 68 VAL A N 1
ATOM 571 C CA . VAL A 1 68 ? 7.391 -11.933 -10.429 1.00 48.69 68 VAL A CA 1
ATOM 572 C C . VAL A 1 68 ? 8.305 -12.636 -11.431 1.00 48.69 68 VAL A C 1
ATOM 574 O O . VAL A 1 68 ? 8.402 -12.208 -12.576 1.00 48.69 68 VAL A O 1
ATOM 577 N N . ASN A 1 69 ? 8.952 -13.709 -10.967 1.00 46.75 69 ASN A N 1
ATOM 578 C CA . ASN A 1 69 ? 9.500 -14.795 -11.785 1.00 46.75 69 ASN A CA 1
ATOM 579 C C . ASN A 1 69 ? 8.635 -16.039 -11.578 1.00 46.75 69 ASN A C 1
ATOM 581 O O . ASN A 1 69 ? 8.230 -16.267 -10.412 1.00 46.75 69 ASN A O 1
#

Radius of gyration: 14.3 Å; Cα contacts (8 Å, |Δi|>4): 53; chains: 1; bounding box: 44×31×30 Å

Foldseek 3Di:
DDDDDDDDDDDDPLVDQVPDDAEQEAEDDPDQLPDDVSVVSQVPGHHDHDYHYDDDDPDDPDRPSDDDD